Protein AF-A0A916RV10-F1 (afdb_monomer_lite)

Foldseek 3Di:
DQPPLVPDDAPQVQQCVVCVVVVVCCVVVVDVTSSRCCSVPVVVVLHDRDQDPDDLVVQCVQVVVPPDPPDPCSVVVSSVCCRVPVSVVVGDD

Secondary structure (DSSP, 8-state):
---SSTT----HHHHHHH-HHHHHHHHTTS-SSHHHHIIIIITTTT--SS-----HHHHHHH-GGG-S---TTHHHHHHHHIIIIITTTT---

Radius of gyration: 15.13 Å; chains: 1; bounding box: 32×17×45 Å

Organism: NCBI:txid1735103

pLDDT: mean 81.57, std 12.83, range [48.06, 96.88]

Sequence (93 aa):
MQATLENVYVDESWYLATYPDVKSAIEAGAFSDAREHYCAFGYFEGRLPSAPLIDPAQYLEKNPDLKQPLGERGKDAILDHFLRHGYQEGRDY

Structure (mmCIF, N/CA/C/O backbone):
data_AF-A0A916RV10-F1
#
_entry.id   AF-A0A916RV10-F1
#
loop_
_atom_site.group_PDB
_atom_site.id
_atom_site.type_symbol
_atom_site.label_atom_id
_atom_site.label_alt_id
_atom_site.label_comp_id
_atom_site.label_asym_id
_atom_site.label_entity_id
_atom_site.label_seq_id
_atom_site.pdbx_PDB_ins_code
_atom_site.Cartn_x
_atom_site.Cartn_y
_atom_site.Cartn_z
_atom_site.occupancy
_atom_site.B_iso_or_equiv
_atom_site.auth_seq_id
_atom_site.auth_comp_id
_atom_site.auth_asym_id
_atom_site.auth_atom_id
_atom_site.pdbx_PDB_model_num
ATOM 1 N N . MET A 1 1 ? -11.733 -7.259 -22.657 1.00 48.06 1 MET A N 1
ATOM 2 C CA . MET A 1 1 ? -12.268 -6.528 -21.487 1.00 48.06 1 MET A CA 1
ATOM 3 C C . MET A 1 1 ? -11.076 -6.116 -20.639 1.00 48.06 1 MET A C 1
ATOM 5 O O . MET A 1 1 ? -10.539 -6.982 -19.970 1.00 48.06 1 MET A O 1
ATOM 9 N N . GLN A 1 2 ? -10.579 -4.879 -20.749 1.00 49.75 2 GLN A N 1
ATOM 10 C CA . GLN A 1 2 ? -9.377 -4.455 -20.001 1.00 49.75 2 GLN A CA 1
ATOM 11 C C . GLN A 1 2 ? -9.316 -2.941 -19.697 1.00 49.75 2 GLN A C 1
ATOM 13 O O . GLN A 1 2 ? -8.284 -2.448 -19.276 1.00 49.75 2 GLN A O 1
ATOM 18 N N . ALA A 1 3 ? -10.419 -2.203 -19.871 1.00 52.06 3 ALA A N 1
ATOM 19 C CA . ALA A 1 3 ? -10.411 -0.734 -19.890 1.00 52.06 3 ALA A CA 1
ATOM 20 C C . ALA A 1 3 ? -10.667 -0.044 -18.527 1.00 52.06 3 ALA A C 1
ATOM 22 O O . ALA A 1 3 ? -10.940 1.151 -18.499 1.00 52.06 3 ALA A O 1
ATOM 23 N N . THR A 1 4 ? -10.649 -0.758 -17.395 1.00 64.44 4 THR A N 1
ATOM 24 C CA . THR A 1 4 ? -11.033 -0.170 -16.089 1.00 64.44 4 THR A CA 1
ATOM 25 C C . THR A 1 4 ? -9.873 0.077 -15.126 1.00 64.44 4 THR A C 1
ATOM 27 O O . THR A 1 4 ? -10.032 0.888 -14.221 1.00 64.44 4 THR A O 1
ATOM 30 N N . LEU A 1 5 ? -8.714 -0.569 -15.308 1.00 66.94 5 LEU A N 1
ATOM 31 C CA . LEU A 1 5 ? -7.557 -0.395 -14.413 1.00 66.94 5 LEU A CA 1
ATOM 32 C C . LEU A 1 5 ? -6.537 0.630 -14.923 1.00 66.94 5 LEU A C 1
ATOM 34 O O . LEU A 1 5 ? -5.798 1.184 -14.121 1.00 66.94 5 LEU A O 1
ATOM 38 N N . GLU A 1 6 ? -6.532 0.958 -16.220 1.00 66.50 6 GLU A N 1
ATOM 39 C CA . GLU A 1 6 ? -5.582 1.927 -16.799 1.00 66.50 6 GLU A CA 1
ATOM 40 C C . GLU A 1 6 ? -5.647 3.316 -16.143 1.00 66.50 6 GLU A C 1
ATOM 42 O O . GLU A 1 6 ? -4.661 4.048 -16.152 1.00 66.50 6 GLU A O 1
ATOM 47 N N . ASN A 1 7 ? -6.790 3.663 -15.543 1.00 78.62 7 ASN A N 1
ATOM 48 C CA . ASN A 1 7 ? -7.019 4.956 -14.901 1.00 78.62 7 ASN A CA 1
ATOM 49 C C . ASN A 1 7 ? -7.019 4.887 -13.364 1.00 78.62 7 ASN A C 1
ATOM 51 O O . ASN A 1 7 ? -7.483 5.818 -12.704 1.00 78.62 7 ASN A O 1
ATOM 55 N N . VAL A 1 8 ? -6.552 3.778 -12.781 1.00 84.94 8 VAL A N 1
ATOM 56 C CA . VAL A 1 8 ? -6.464 3.650 -11.326 1.00 84.94 8 VAL A CA 1
ATOM 57 C C . VAL A 1 8 ? -5.300 4.491 -10.803 1.00 84.94 8 VAL A C 1
ATOM 59 O O . VAL A 1 8 ? -4.178 4.429 -11.311 1.00 84.94 8 VAL A O 1
ATOM 62 N N . TYR A 1 9 ? -5.576 5.309 -9.790 1.00 90.75 9 TYR A N 1
ATOM 63 C CA . TYR A 1 9 ? -4.529 6.029 -9.079 1.00 90.75 9 TYR A CA 1
ATOM 64 C C . TYR A 1 9 ? -3.731 5.037 -8.235 1.00 90.75 9 TYR A C 1
ATOM 66 O O . TYR A 1 9 ? -4.315 4.322 -7.423 1.00 90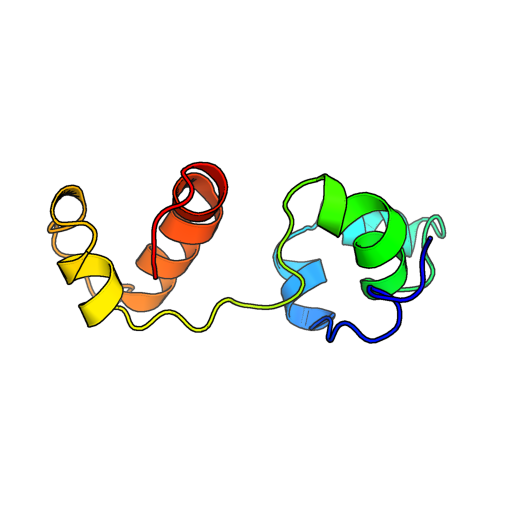.75 9 TYR A O 1
ATOM 74 N N . VAL A 1 10 ? -2.412 5.020 -8.423 1.00 93.31 10 VAL A N 1
ATOM 75 C CA . VAL A 1 10 ? -1.470 4.235 -7.622 1.00 93.31 10 VAL A CA 1
ATOM 76 C C . VAL A 1 10 ? -0.512 5.206 -6.952 1.00 93.31 10 VAL A C 1
ATOM 78 O O . VAL A 1 10 ? 0.176 5.970 -7.629 1.00 93.31 10 VAL A O 1
ATOM 81 N N . ASP A 1 11 ? -0.479 5.189 -5.623 1.00 95.00 11 ASP A N 1
ATOM 82 C CA . ASP A 1 11 ? 0.519 5.930 -4.858 1.00 95.00 11 ASP A CA 1
ATOM 83 C C . ASP A 1 11 ? 1.815 5.129 -4.884 1.00 95.00 11 ASP A C 1
ATOM 85 O O . ASP A 1 11 ? 2.014 4.222 -4.082 1.00 95.00 11 ASP A O 1
ATOM 89 N N . GLU A 1 12 ? 2.688 5.437 -5.837 1.00 93.81 12 GLU A N 1
ATOM 90 C CA . GLU A 1 12 ? 3.930 4.696 -6.046 1.00 93.81 12 GLU A CA 1
ATOM 91 C C . GLU A 1 12 ? 4.818 4.664 -4.796 1.00 93.81 12 GLU A C 1
ATOM 93 O O . GLU A 1 12 ? 5.379 3.623 -4.460 1.00 93.81 12 GLU A O 1
ATOM 98 N N . SER A 1 13 ? 4.909 5.773 -4.058 1.00 94.88 13 SER A N 1
ATOM 99 C CA . SER A 1 13 ? 5.775 5.839 -2.876 1.00 94.88 13 SER A CA 1
ATOM 100 C C . SER A 1 13 ? 5.262 4.927 -1.770 1.00 94.88 13 SER A C 1
ATOM 102 O O . SER A 1 13 ? 6.036 4.175 -1.174 1.00 94.88 13 SER A O 1
ATOM 104 N N . TRP A 1 14 ? 3.953 4.960 -1.518 1.00 93.50 14 TRP A N 1
ATOM 105 C CA . TRP A 1 14 ? 3.328 4.060 -0.560 1.00 93.50 14 TRP A CA 1
ATOM 106 C C . TRP A 1 14 ? 3.387 2.607 -1.038 1.00 93.50 14 TRP A C 1
ATOM 108 O O . TRP A 1 14 ? 3.818 1.732 -0.294 1.00 93.50 14 TRP A O 1
ATOM 118 N N . TYR A 1 15 ? 3.038 2.351 -2.298 1.00 94.12 15 TYR A N 1
ATOM 119 C CA . TYR A 1 15 ? 2.956 1.012 -2.873 1.00 94.12 15 TYR A CA 1
ATOM 120 C C . TYR A 1 15 ? 4.300 0.280 -2.807 1.00 94.12 15 TYR A C 1
ATOM 122 O O . TYR A 1 15 ? 4.354 -0.870 -2.379 1.00 94.12 15 TYR A O 1
ATOM 130 N N . LEU A 1 16 ? 5.405 0.949 -3.150 1.00 95.19 16 LEU A N 1
ATOM 131 C CA . LEU A 1 16 ? 6.749 0.361 -3.085 1.00 95.19 16 LEU A CA 1
ATOM 132 C C . LEU A 1 16 ? 7.291 0.232 -1.657 1.00 95.19 16 LEU A C 1
ATOM 134 O O . LEU A 1 16 ? 8.155 -0.610 -1.406 1.00 95.19 16 LEU A O 1
ATOM 138 N N . ALA A 1 17 ? 6.797 1.041 -0.716 1.00 92.75 17 ALA A N 1
ATOM 139 C CA . ALA A 1 17 ? 7.102 0.881 0.703 1.00 92.75 17 ALA A CA 1
ATOM 140 C C . ALA A 1 17 ? 6.324 -0.292 1.327 1.00 92.75 17 ALA A C 1
ATOM 142 O O . ALA A 1 17 ? 6.863 -1.006 2.173 1.00 92.75 17 ALA A O 1
ATOM 143 N N . THR A 1 18 ? 5.077 -0.506 0.903 1.00 90.69 18 THR A N 1
ATOM 144 C CA . THR A 1 18 ? 4.198 -1.583 1.380 1.00 90.69 18 THR A CA 1
ATOM 145 C C . THR A 1 18 ? 4.514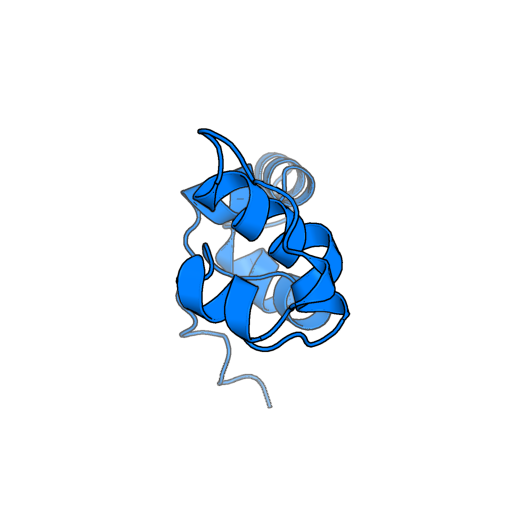 -2.931 0.734 1.00 90.69 18 THR A C 1
ATOM 147 O O . THR A 1 18 ? 4.392 -3.961 1.396 1.00 90.69 18 THR A O 1
ATOM 150 N N . TYR A 1 19 ? 4.967 -2.935 -0.522 1.00 93.25 19 TYR A N 1
ATOM 151 C CA . TYR A 1 19 ? 5.266 -4.137 -1.302 1.00 93.25 19 TYR A CA 1
ATOM 152 C C . TYR A 1 19 ? 6.730 -4.157 -1.790 1.00 93.25 19 TYR A C 1
ATOM 154 O O . TYR A 1 19 ? 7.009 -3.855 -2.957 1.00 93.25 19 TYR A O 1
ATOM 162 N N . PRO A 1 20 ? 7.695 -4.514 -0.914 1.00 95.12 20 PRO A N 1
ATOM 163 C CA . PRO A 1 20 ? 9.121 -4.510 -1.255 1.00 95.12 20 PRO A CA 1
ATOM 164 C C . PRO A 1 20 ? 9.494 -5.465 -2.395 1.00 95.12 20 PRO A C 1
ATOM 166 O O . PRO A 1 20 ? 10.465 -5.226 -3.1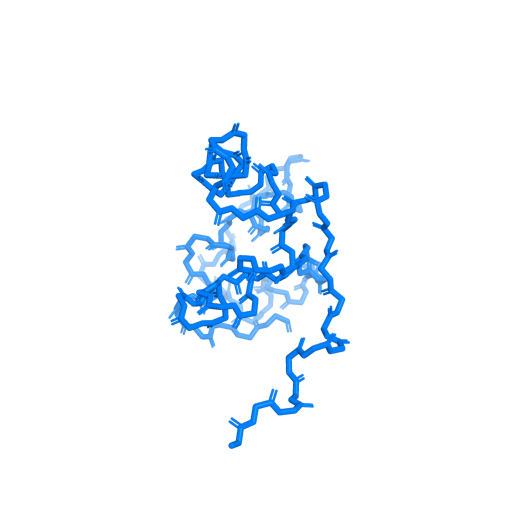05 1.00 95.12 20 PRO A O 1
ATOM 169 N N . ASP A 1 21 ? 8.723 -6.535 -2.584 1.00 95.69 21 ASP A N 1
ATOM 170 C CA . ASP A 1 21 ? 8.886 -7.479 -3.688 1.00 95.69 21 ASP A CA 1
ATOM 171 C C . ASP A 1 21 ? 8.650 -6.810 -5.049 1.00 95.69 21 ASP A C 1
ATOM 173 O O . ASP A 1 21 ? 9.417 -7.031 -5.987 1.00 95.69 21 ASP A O 1
ATOM 177 N N . VAL A 1 22 ? 7.659 -5.916 -5.138 1.00 95.81 22 VAL A N 1
ATOM 178 C CA . VAL A 1 22 ? 7.393 -5.140 -6.356 1.00 95.81 22 VAL A CA 1
ATOM 179 C C . VAL A 1 22 ? 8.510 -4.147 -6.618 1.00 95.81 22 VAL A C 1
ATOM 181 O O . VAL A 1 22 ? 8.955 -4.007 -7.755 1.00 95.81 22 VAL A O 1
ATOM 184 N N . LYS A 1 23 ? 9.012 -3.496 -5.564 1.00 95.88 23 LYS A N 1
ATOM 185 C CA . LYS A 1 23 ? 10.175 -2.615 -5.676 1.00 95.88 23 LYS A CA 1
ATOM 186 C C . LYS A 1 23 ? 11.369 -3.356 -6.278 1.00 95.88 23 LYS A C 1
ATOM 188 O O . LYS A 1 23 ? 11.945 -2.874 -7.249 1.00 95.88 23 LYS A O 1
ATOM 193 N N . SER A 1 24 ? 11.694 -4.544 -5.769 1.00 96.88 24 SER A N 1
ATOM 194 C CA . SER A 1 24 ? 12.769 -5.365 -6.336 1.00 96.88 24 SER A CA 1
ATOM 195 C C . SER A 1 24 ? 12.491 -5.798 -7.780 1.00 96.88 24 SER A C 1
ATOM 197 O O . SER A 1 24 ? 13.418 -5.846 -8.585 1.00 96.88 24 SER A O 1
ATOM 199 N N . ALA A 1 25 ? 11.236 -6.081 -8.139 1.00 95.81 25 ALA A N 1
ATOM 200 C CA . ALA A 1 25 ? 10.865 -6.434 -9.508 1.00 95.81 25 ALA A CA 1
ATOM 201 C C . ALA A 1 25 ? 11.035 -5.257 -10.489 1.00 95.81 25 ALA A C 1
ATOM 203 O O . ALA A 1 25 ? 11.529 -5.455 -11.600 1.00 95.81 25 ALA A O 1
ATOM 204 N N . ILE A 1 26 ? 10.692 -4.033 -10.074 1.00 95.50 26 ILE A N 1
ATOM 205 C CA . ILE A 1 26 ? 10.926 -2.810 -10.860 1.00 95.50 26 ILE A CA 1
ATOM 206 C C . ILE A 1 26 ? 12.427 -2.536 -10.998 1.00 95.50 26 ILE A C 1
ATOM 208 O O . ILE A 1 26 ? 12.908 -2.290 -12.100 1.00 95.50 26 ILE A O 1
ATOM 212 N N . GLU A 1 27 ? 13.196 -2.647 -9.910 1.00 95.44 27 GLU A N 1
ATOM 213 C CA . GLU A 1 27 ? 14.659 -2.476 -9.937 1.00 95.44 27 GLU A CA 1
ATOM 214 C C . GLU A 1 27 ? 15.351 -3.507 -10.848 1.00 95.44 27 GLU A C 1
ATOM 216 O O . GLU A 1 27 ? 16.367 -3.204 -11.473 1.00 95.44 27 GLU A O 1
ATOM 221 N N . ALA A 1 28 ? 14.780 -4.709 -10.971 1.00 96.81 28 ALA A N 1
ATOM 222 C CA . ALA A 1 28 ? 15.225 -5.747 -11.900 1.00 96.81 28 ALA A CA 1
ATOM 223 C C . ALA A 1 28 ? 14.744 -5.537 -13.353 1.00 96.81 28 ALA A C 1
ATOM 225 O O . ALA A 1 28 ? 15.107 -6.321 -14.232 1.00 96.81 28 ALA A O 1
ATOM 226 N N . GLY A 1 29 ? 13.935 -4.507 -13.620 1.00 95.62 29 GLY A N 1
ATOM 227 C CA . GLY A 1 29 ? 13.397 -4.188 -14.944 1.00 95.62 29 GLY A CA 1
ATOM 228 C C . GLY A 1 29 ? 12.237 -5.079 -15.396 1.00 95.62 29 GLY A C 1
ATOM 229 O O . GLY A 1 29 ? 11.930 -5.106 -16.585 1.00 95.62 29 GLY A O 1
ATOM 230 N N . ALA A 1 30 ? 11.600 -5.821 -14.484 1.00 96.19 30 ALA A N 1
ATOM 231 C CA . ALA A 1 30 ? 10.424 -6.636 -14.803 1.00 96.19 30 ALA A CA 1
ATOM 232 C C . ALA A 1 30 ? 9.156 -5.788 -15.008 1.00 96.19 30 ALA A C 1
ATOM 234 O O . ALA A 1 30 ? 8.245 -6.216 -15.712 1.00 96.19 30 ALA A O 1
ATOM 235 N N . PHE A 1 31 ? 9.116 -4.598 -14.403 1.00 94.88 31 PHE A N 1
ATOM 236 C CA . PHE A 1 31 ? 8.047 -3.608 -14.523 1.00 94.88 31 PHE A CA 1
ATOM 237 C C . PHE A 1 31 ? 8.656 -2.209 -14.618 1.00 94.88 31 PHE A C 1
ATOM 239 O O . PHE A 1 31 ? 9.713 -1.949 -14.045 1.00 94.88 31 PHE A O 1
ATOM 246 N N . SER A 1 32 ? 7.975 -1.310 -15.317 1.00 93.56 32 SER A N 1
ATOM 247 C CA . SER A 1 32 ? 8.379 0.084 -15.512 1.00 93.56 32 SER A CA 1
ATOM 248 C C . SER A 1 32 ? 8.043 0.944 -14.297 1.00 93.56 32 SER A C 1
ATOM 250 O O . SER A 1 32 ? 8.813 1.833 -13.947 1.00 93.56 32 SER A O 1
ATOM 252 N N . ASP A 1 33 ? 6.889 0.694 -1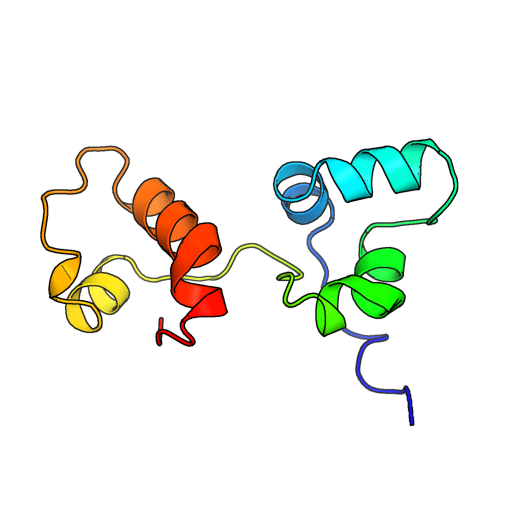3.669 1.00 93.31 33 ASP A N 1
ATOM 253 C CA . ASP A 1 33 ? 6.394 1.448 -12.518 1.00 93.31 33 ASP A CA 1
ATOM 254 C C . ASP A 1 33 ? 5.446 0.601 -11.640 1.00 93.31 33 ASP A C 1
ATOM 256 O O . ASP A 1 33 ? 5.034 -0.511 -11.996 1.00 93.31 33 ASP A O 1
ATOM 260 N N . ALA A 1 34 ? 5.095 1.126 -10.461 1.00 94.50 34 ALA A N 1
ATOM 261 C CA . ALA A 1 34 ? 4.181 0.460 -9.528 1.00 94.50 34 ALA A CA 1
ATOM 262 C C . ALA A 1 34 ? 2.780 0.220 -10.118 1.00 94.50 34 ALA A C 1
ATOM 264 O O . ALA A 1 34 ? 2.125 -0.770 -9.783 1.00 94.50 34 ALA A O 1
ATOM 265 N N . ARG A 1 35 ? 2.311 1.108 -11.002 1.00 93.56 35 ARG A N 1
ATOM 266 C CA . ARG A 1 35 ? 0.992 0.998 -11.633 1.00 93.56 35 ARG A CA 1
ATOM 267 C C . ARG A 1 35 ? 0.962 -0.139 -12.643 1.00 93.56 35 ARG A C 1
ATOM 269 O O . ARG A 1 35 ? -0.021 -0.870 -12.673 1.00 93.56 35 ARG A O 1
ATOM 276 N N . GLU A 1 36 ? 2.014 -0.325 -13.428 1.00 93.81 36 GLU A N 1
ATOM 277 C CA . GLU A 1 36 ? 2.133 -1.446 -14.355 1.00 93.81 36 GLU A CA 1
ATOM 278 C C . GLU A 1 36 ? 2.019 -2.772 -13.600 1.00 93.81 36 GLU A C 1
ATOM 280 O O . GLU A 1 36 ? 1.182 -3.608 -13.950 1.00 93.81 36 GLU A O 1
ATOM 285 N N . HIS A 1 37 ? 2.761 -2.922 -12.496 1.00 95.06 37 HIS A N 1
ATOM 286 C CA . HIS A 1 37 ? 2.613 -4.087 -11.626 1.00 95.06 37 HIS A CA 1
ATOM 287 C C . HIS A 1 37 ? 1.188 -4.202 -11.069 1.00 95.06 37 HIS A C 1
ATOM 289 O O . HIS A 1 37 ? 0.605 -5.286 -11.067 1.00 95.06 37 HIS A O 1
ATOM 295 N N . TYR A 1 38 ? 0.612 -3.110 -10.560 1.00 93.75 38 TYR A N 1
ATOM 296 C CA . TYR A 1 38 ? -0.720 -3.134 -9.961 1.00 93.75 38 TYR A CA 1
ATOM 297 C C . TYR A 1 38 ? -1.800 -3.589 -10.951 1.00 93.75 38 TYR A C 1
ATOM 299 O O . TYR A 1 38 ? -2.589 -4.481 -10.643 1.00 93.75 38 TYR A O 1
ATOM 307 N N . CYS A 1 39 ? -1.809 -3.019 -12.154 1.00 91.44 39 CYS A N 1
ATOM 308 C CA . CYS A 1 39 ? -2.777 -3.343 -13.195 1.00 91.44 39 CYS A CA 1
ATOM 309 C C . CYS A 1 39 ? -2.617 -4.774 -13.721 1.00 91.44 39 CYS A C 1
ATOM 311 O O . CYS A 1 39 ? -3.616 -5.418 -14.044 1.00 91.44 39 CYS A O 1
ATOM 313 N N . ALA A 1 40 ? -1.379 -5.266 -13.820 1.00 91.00 40 ALA A N 1
ATOM 314 C CA . ALA A 1 40 ? -1.095 -6.598 -14.345 1.00 91.00 40 ALA A CA 1
ATOM 315 C C . ALA A 1 40 ? -1.298 -7.711 -13.302 1.00 91.00 40 ALA A C 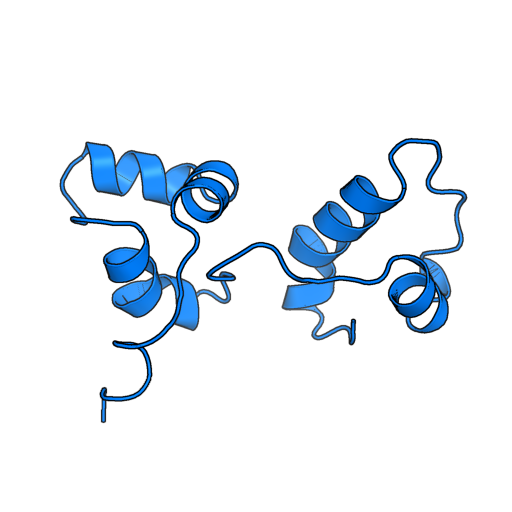1
ATOM 317 O O . ALA A 1 40 ? -1.816 -8.774 -13.639 1.00 91.00 40 ALA A O 1
ATOM 318 N N . PHE A 1 41 ? -0.921 -7.460 -12.046 1.00 93.00 41 PHE A N 1
ATOM 319 C CA . PHE A 1 41 ? -0.875 -8.469 -10.984 1.00 93.00 41 PHE A CA 1
ATOM 320 C C . PHE A 1 41 ? -1.526 -7.984 -9.694 1.00 93.00 41 PHE A C 1
ATOM 322 O O . PHE A 1 41 ? -2.410 -8.657 -9.172 1.00 93.00 41 PHE A O 1
ATOM 329 N N . GLY A 1 42 ? -1.142 -6.802 -9.205 1.00 90.88 42 GLY A N 1
ATOM 330 C CA . GLY A 1 42 ? -1.517 -6.335 -7.868 1.00 90.88 42 GLY A CA 1
ATOM 331 C C . GLY A 1 42 ? -3.025 -6.356 -7.599 1.00 90.88 42 GLY A C 1
ATOM 332 O O . GLY A 1 42 ? -3.437 -6.828 -6.547 1.00 90.88 42 GLY A O 1
ATOM 333 N N . TYR A 1 43 ? -3.860 -5.940 -8.554 1.00 88.06 43 TYR A N 1
ATOM 334 C CA . TYR A 1 43 ? -5.319 -6.004 -8.414 1.00 88.06 43 TYR A CA 1
ATOM 335 C C . TYR A 1 43 ? -5.832 -7.440 -8.212 1.00 88.06 43 TYR A C 1
ATOM 337 O O . TYR A 1 43 ? -6.658 -7.691 -7.338 1.00 88.06 43 TYR A O 1
ATOM 345 N N . PHE A 1 44 ? -5.318 -8.397 -8.989 1.00 87.31 44 PHE A N 1
ATOM 346 C CA . PHE A 1 44 ? -5.720 -9.806 -8.914 1.00 87.31 44 PHE A CA 1
ATOM 347 C C . PHE A 1 44 ? -5.131 -10.527 -7.697 1.00 87.31 44 PHE A C 1
ATOM 349 O O . PHE A 1 44 ? -5.707 -11.500 -7.220 1.00 87.31 44 PHE A O 1
ATOM 356 N N . GLU A 1 45 ? -4.009 -10.033 -7.180 1.00 89.50 45 GLU A N 1
ATOM 357 C CA . GLU A 1 45 ? -3.385 -10.496 -5.940 1.00 89.50 45 GLU A CA 1
ATOM 358 C C . GLU A 1 45 ? -4.057 -9.929 -4.679 1.00 89.50 45 GLU A C 1
ATOM 360 O O . GLU A 1 45 ? -3.678 -10.298 -3.568 1.00 89.50 45 GLU A O 1
ATOM 365 N N . GLY A 1 46 ? -5.036 -9.026 -4.819 1.00 86.69 46 GLY A N 1
ATOM 366 C CA . GLY A 1 46 ? -5.648 -8.343 -3.680 1.00 86.69 46 GLY A CA 1
ATOM 367 C C . GLY A 1 46 ? -4.697 -7.346 -3.010 1.00 86.69 46 GLY A C 1
ATOM 368 O O . GLY A 1 46 ? -4.710 -7.177 -1.794 1.00 86.69 46 GLY A O 1
ATOM 369 N N . ARG A 1 47 ? -3.829 -6.693 -3.782 1.00 90.50 47 ARG A N 1
ATOM 370 C CA . ARG A 1 47 ? -3.044 -5.555 -3.297 1.00 90.50 47 ARG A CA 1
ATOM 371 C C . ARG A 1 47 ? -3.879 -4.284 -3.369 1.00 90.50 47 ARG A C 1
ATOM 373 O O . ARG A 1 47 ? -4.797 -4.159 -4.181 1.00 90.50 47 ARG A O 1
ATOM 380 N N . LEU A 1 48 ? -3.542 -3.316 -2.529 1.00 90.19 48 LEU A N 1
ATOM 381 C CA . LEU A 1 48 ? -4.125 -1.980 -2.574 1.00 90.19 48 LEU A CA 1
ATOM 382 C C . LEU A 1 48 ? -3.219 -1.056 -3.389 1.00 90.19 48 LEU A C 1
ATOM 384 O O . LEU A 1 48 ? -2.005 -1.152 -3.258 1.00 90.19 48 LEU A O 1
ATOM 388 N N . PRO A 1 49 ? -3.767 -0.148 -4.208 1.00 91.56 49 PRO A N 1
ATOM 389 C CA . PRO A 1 49 ? -2.956 0.760 -5.014 1.00 91.56 49 PRO A CA 1
ATOM 390 C C . PRO A 1 49 ? -2.439 1.970 -4.217 1.00 91.56 49 PRO A C 1
ATOM 392 O O . PRO A 1 49 ? -1.536 2.668 -4.667 1.00 91.56 49 PRO A O 1
ATOM 395 N N . SER A 1 50 ? -3.008 2.243 -3.042 1.00 90.88 50 SER A N 1
ATOM 396 C CA . SER A 1 50 ? -2.646 3.364 -2.172 1.00 90.88 50 SER A CA 1
ATOM 397 C C . SER A 1 50 ? -3.014 3.066 -0.721 1.00 90.88 50 SER A C 1
ATOM 399 O O . SER A 1 50 ? -3.798 2.150 -0.451 1.00 90.88 50 SER A O 1
ATOM 401 N N . ALA A 1 51 ? -2.517 3.891 0.206 1.00 86.75 51 ALA A N 1
ATOM 402 C CA . ALA A 1 51 ? -2.909 3.806 1.606 1.00 86.75 51 ALA A CA 1
ATOM 403 C C . ALA A 1 51 ? -4.439 3.933 1.736 1.00 86.75 51 ALA A C 1
ATOM 405 O O . ALA A 1 51 ? -5.004 4.916 1.242 1.00 86.75 51 ALA A O 1
ATOM 406 N N . PRO A 1 52 ? -5.131 2.972 2.369 1.00 81.50 52 PRO A N 1
ATOM 407 C CA . PRO A 1 52 ? -6.556 3.097 2.613 1.00 81.50 52 PRO A CA 1
ATOM 408 C C . PRO A 1 52 ? -6.822 4.255 3.580 1.00 81.50 52 PRO A C 1
ATOM 410 O O . PRO A 1 52 ? -6.152 4.418 4.603 1.00 81.50 52 PRO A O 1
ATOM 413 N N . LEU A 1 53 ? -7.826 5.064 3.250 1.00 79.69 53 LEU A N 1
ATOM 414 C CA . LEU A 1 53 ? -8.320 6.128 4.116 1.00 79.69 53 LEU A CA 1
ATOM 415 C C . LEU A 1 53 ? -9.216 5.507 5.190 1.00 79.69 53 LEU A C 1
ATOM 417 O O . LEU A 1 53 ? -10.427 5.408 5.015 1.00 79.69 53 LEU A O 1
ATOM 421 N N . ILE A 1 54 ? -8.600 5.049 6.277 1.00 75.94 54 ILE A N 1
ATOM 422 C CA . ILE A 1 54 ? -9.307 4.447 7.410 1.00 75.94 54 ILE A CA 1
ATOM 423 C C . ILE A 1 54 ? -9.511 5.503 8.490 1.00 75.94 54 ILE A C 1
ATOM 425 O O . ILE A 1 54 ? -8.544 6.117 8.949 1.00 75.94 54 ILE A O 1
ATOM 429 N N . ASP A 1 55 ? -10.758 5.681 8.930 1.00 79.25 55 ASP A N 1
ATOM 430 C CA . ASP A 1 55 ? -11.044 6.368 10.185 1.00 79.25 55 ASP A CA 1
ATOM 431 C C . ASP A 1 55 ? -10.860 5.371 11.346 1.00 79.25 55 ASP A C 1
ATOM 433 O O . ASP A 1 55 ? -11.608 4.395 11.448 1.00 79.25 55 ASP A O 1
ATOM 437 N N . PRO A 1 56 ? -9.879 5.591 12.239 1.00 75.12 56 PRO A N 1
ATOM 438 C CA . PRO A 1 56 ? -9.606 4.696 13.358 1.00 75.12 56 PRO A CA 1
ATOM 439 C C . PRO A 1 56 ? -10.819 4.410 14.249 1.00 75.12 56 PRO A C 1
ATOM 441 O O . PRO A 1 56 ? -10.992 3.287 14.718 1.00 75.12 56 PRO A O 1
ATOM 444 N N . ALA A 1 57 ? -11.645 5.426 14.509 1.00 77.69 57 ALA A N 1
ATOM 445 C CA . ALA A 1 57 ? -12.793 5.301 15.393 1.00 77.69 57 ALA A CA 1
ATOM 446 C C . ALA A 1 57 ? -13.901 4.484 14.721 1.00 77.69 57 ALA A C 1
ATOM 448 O O . ALA A 1 57 ? -14.454 3.582 15.351 1.00 77.69 57 ALA A O 1
ATOM 449 N N . GLN A 1 58 ? -14.169 4.739 13.436 1.00 79.69 58 GLN A N 1
ATOM 450 C CA . GLN A 1 58 ? -15.152 3.969 12.670 1.00 79.69 58 GLN A CA 1
ATOM 451 C C . GLN A 1 58 ? -14.722 2.505 12.501 1.00 79.69 58 GLN A C 1
ATOM 453 O O . GLN A 1 58 ? -15.534 1.594 12.670 1.00 79.69 58 GLN A O 1
ATOM 458 N N . TYR A 1 59 ? -13.436 2.263 12.240 1.00 78.94 59 TYR A N 1
ATOM 459 C CA . TYR A 1 59 ? -12.901 0.913 12.096 1.00 78.94 59 TYR A CA 1
ATOM 460 C C . TYR A 1 59 ? -13.015 0.103 13.394 1.00 78.94 59 TYR A C 1
ATOM 462 O O . TYR A 1 59 ? -13.418 -1.057 13.362 1.00 78.94 59 TYR A O 1
ATOM 470 N N . LEU A 1 60 ? -12.727 0.711 14.550 1.00 77.75 60 LEU A N 1
ATOM 471 C CA . LEU A 1 60 ? -12.892 0.069 15.862 1.00 77.75 60 LEU A CA 1
ATOM 472 C C . LEU A 1 60 ? -14.358 -0.149 16.258 1.00 77.75 60 LEU A C 1
ATOM 474 O O . LEU A 1 60 ? -14.665 -1.100 16.979 1.00 77.75 60 LEU A O 1
ATOM 478 N N . GLU A 1 61 ? -15.267 0.722 15.817 1.00 82.38 61 GLU A N 1
ATOM 479 C CA . GLU A 1 61 ? -16.705 0.544 16.034 1.00 82.38 61 GLU A CA 1
ATOM 480 C C . GLU A 1 61 ? -17.227 -0.685 15.279 1.00 82.38 61 GLU A C 1
ATOM 482 O O . GLU A 1 61 ? -17.918 -1.519 15.868 1.00 82.38 61 GLU A O 1
ATOM 487 N N . LYS A 1 62 ? -16.835 -0.824 14.005 1.00 81.50 62 LYS A N 1
ATOM 488 C CA . LYS A 1 62 ? -17.206 -1.954 13.139 1.00 81.50 62 LYS A CA 1
ATOM 489 C C . LYS A 1 62 ? -16.506 -3.264 13.522 1.00 81.50 62 LYS A C 1
ATOM 491 O O . LYS A 1 62 ? -17.045 -4.335 13.259 1.00 81.50 62 LYS A O 1
ATOM 496 N N . ASN A 1 63 ? -15.343 -3.190 14.173 1.00 79.31 63 ASN A N 1
ATOM 497 C CA . ASN A 1 63 ? -14.523 -4.340 14.568 1.00 79.31 63 ASN A CA 1
ATOM 498 C C . ASN A 1 63 ? -14.337 -4.382 16.096 1.00 79.31 63 ASN A C 1
ATOM 500 O O . ASN A 1 63 ? -13.261 -4.058 16.611 1.00 79.31 63 ASN A O 1
ATOM 504 N N . PRO A 1 64 ? -15.388 -4.744 16.861 1.00 78.12 64 PRO A N 1
ATOM 505 C CA . PRO A 1 64 ? -15.370 -4.673 18.320 1.00 78.12 64 PRO A CA 1
ATOM 506 C C . PRO A 1 64 ? -14.375 -5.645 18.975 1.00 78.12 64 PRO A C 1
ATOM 508 O O . PRO A 1 64 ? -14.043 -5.466 20.147 1.00 78.12 64 PRO A O 1
ATOM 511 N N . ASP A 1 65 ? -13.888 -6.644 18.237 1.00 78.88 65 ASP A N 1
ATOM 512 C CA . ASP A 1 65 ? -12.798 -7.546 18.617 1.00 78.88 65 ASP A CA 1
ATOM 513 C C . ASP A 1 65 ? -11.442 -6.828 18.741 1.00 78.88 65 ASP A C 1
ATOM 515 O O . ASP A 1 65 ? -10.582 -7.258 19.509 1.00 78.88 65 ASP A O 1
ATOM 519 N N . LEU A 1 66 ? -11.272 -5.689 18.065 1.00 72.56 66 LEU A N 1
ATOM 520 C CA . LEU A 1 66 ? -10.038 -4.899 18.066 1.00 72.56 66 LEU A CA 1
ATOM 521 C C . LEU A 1 66 ? -9.946 -3.890 19.220 1.00 72.56 66 LEU A C 1
ATOM 523 O O . LEU A 1 66 ? -8.953 -3.174 19.317 1.00 72.56 66 LEU A O 1
ATOM 527 N N . LYS A 1 67 ? -10.938 -3.847 20.127 1.00 63.50 67 LYS A N 1
ATOM 528 C CA . LYS A 1 67 ? -11.057 -2.901 21.264 1.00 63.50 67 LYS A CA 1
ATOM 529 C C . LYS A 1 67 ? -9.975 -3.021 22.357 1.00 63.50 67 LYS A C 1
ATOM 531 O O . LYS A 1 67 ? -10.190 -2.588 23.490 1.00 63.50 67 LYS A O 1
ATOM 536 N N . GLN A 1 68 ? -8.805 -3.580 22.063 1.00 58.78 68 GLN A N 1
ATOM 537 C CA . GLN A 1 68 ? -7.635 -3.377 22.916 1.00 58.78 68 GLN A CA 1
ATOM 538 C C . GLN A 1 68 ? -7.117 -1.941 22.737 1.00 58.78 68 GLN A C 1
ATOM 540 O O . GLN A 1 68 ? -7.256 -1.377 21.652 1.00 58.78 68 GLN A O 1
ATOM 545 N N . PRO A 1 69 ? -6.531 -1.314 23.773 1.00 56.81 69 PRO A N 1
ATOM 546 C CA . PRO A 1 69 ? -5.994 0.033 23.651 1.00 56.81 69 PRO A CA 1
ATOM 547 C C . PRO A 1 69 ? -4.797 0.015 22.698 1.00 56.81 69 PRO A C 1
ATOM 549 O O . PRO A 1 69 ? -3.664 -0.276 23.081 1.00 56.81 69 PRO A O 1
ATOM 552 N N . LEU A 1 70 ? -5.055 0.329 21.432 1.00 59.06 70 LEU A N 1
ATOM 553 C CA . LEU A 1 70 ? -4.026 0.697 20.478 1.00 59.06 70 LEU A CA 1
ATOM 554 C C . LEU A 1 70 ? -3.455 2.016 21.008 1.00 59.06 70 LEU A C 1
ATOM 556 O O . LEU A 1 70 ? -4.124 3.042 20.935 1.00 59.06 70 LEU A O 1
ATOM 560 N N . GLY A 1 71 ? -2.296 1.957 21.671 1.00 57.09 71 GLY A N 1
ATOM 561 C CA . GLY A 1 71 ? -1.653 3.108 22.318 1.00 57.09 71 GLY A CA 1
ATOM 562 C C . GLY A 1 71 ? -1.268 4.220 21.329 1.00 57.09 71 GLY A C 1
ATOM 563 O O . GLY A 1 71 ? -1.911 4.424 20.309 1.00 57.09 71 GLY A O 1
ATOM 564 N N . GLU A 1 72 ? -0.169 4.938 21.561 1.00 55.19 72 GLU A N 1
ATOM 565 C CA . GLU A 1 72 ? 0.206 6.096 20.716 1.00 55.19 72 GLU A CA 1
ATOM 566 C C . GLU A 1 72 ? 0.406 5.788 19.214 1.00 55.19 72 GLU A C 1
ATOM 568 O O . GLU A 1 72 ? 0.399 6.697 18.392 1.00 55.19 72 GLU A O 1
ATOM 573 N N . ARG A 1 73 ? 0.507 4.506 18.827 1.00 57.81 73 ARG A N 1
ATOM 574 C CA . ARG A 1 73 ? 0.530 4.051 17.422 1.00 57.81 73 ARG A CA 1
ATOM 575 C C . ARG A 1 73 ? -0.859 3.845 16.803 1.00 57.81 73 ARG A C 1
ATOM 577 O O . ARG A 1 73 ? -0.952 3.245 15.738 1.00 57.81 73 ARG A O 1
ATOM 584 N N . GLY A 1 74 ? -1.932 4.277 17.470 1.00 66.31 74 GLY A N 1
ATOM 585 C CA . GLY A 1 74 ? -3.320 3.874 17.218 1.00 66.31 74 GLY A CA 1
ATOM 586 C C . GLY A 1 74 ? -3.735 3.768 15.749 1.00 66.31 74 GLY A C 1
ATOM 587 O O . GLY A 1 74 ? -4.309 2.759 15.348 1.00 66.31 74 GLY A O 1
ATOM 588 N N . LYS A 1 75 ? -3.391 4.772 14.934 1.00 65.44 75 LYS A N 1
ATOM 589 C CA . LYS A 1 75 ? -3.734 4.806 13.503 1.00 65.44 75 LYS A CA 1
ATOM 590 C C . LYS A 1 75 ? -2.896 3.841 12.664 1.00 65.44 75 LYS A C 1
ATOM 592 O O . LYS A 1 75 ? -3.454 3.093 11.869 1.00 65.44 75 LYS A O 1
ATOM 597 N N . ASP A 1 76 ? -1.584 3.820 12.882 1.00 70.50 76 ASP A N 1
ATOM 598 C CA . ASP A 1 76 ? -0.656 2.955 12.144 1.00 70.50 76 ASP A CA 1
ATOM 599 C C . ASP A 1 76 ? -0.916 1.477 12.445 1.00 70.50 76 ASP A C 1
ATOM 601 O O . ASP A 1 76 ? -0.830 0.636 11.558 1.00 70.50 76 ASP A O 1
ATOM 605 N N . ALA A 1 77 ? -1.289 1.156 13.686 1.00 75.69 77 ALA A N 1
ATOM 606 C CA . ALA A 1 77 ? -1.640 -0.202 14.087 1.00 75.69 77 ALA A CA 1
ATOM 607 C C . ALA A 1 77 ? -2.965 -0.681 13.463 1.00 75.69 77 ALA A C 1
ATOM 609 O O . ALA A 1 77 ? -3.088 -1.853 13.116 1.00 75.69 77 ALA A O 1
ATOM 610 N N . ILE A 1 78 ? -3.943 0.215 13.280 1.00 75.38 78 ILE A N 1
ATOM 611 C CA . ILE A 1 78 ? -5.197 -0.094 12.571 1.00 75.38 78 ILE A CA 1
ATOM 612 C C . ILE A 1 78 ? -4.940 -0.306 11.086 1.00 75.38 78 ILE A C 1
ATOM 614 O O . ILE A 1 78 ? -5.454 -1.261 10.508 1.00 75.38 78 ILE A O 1
ATOM 618 N N . LEU A 1 79 ? -4.118 0.555 10.488 1.00 75.50 79 LEU A N 1
ATOM 619 C CA . LEU A 1 79 ? -3.713 0.420 9.099 1.00 75.50 79 LEU A CA 1
ATOM 620 C C . LEU A 1 79 ? -2.966 -0.900 8.868 1.00 75.50 79 LEU A C 1
ATOM 622 O O . LEU A 1 79 ? -3.314 -1.641 7.955 1.00 75.50 79 LEU A O 1
ATOM 626 N N . ASP A 1 80 ? -1.995 -1.232 9.721 1.00 77.75 80 ASP A N 1
ATOM 627 C CA . ASP A 1 80 ? -1.248 -2.492 9.646 1.00 77.75 80 ASP A CA 1
ATOM 628 C C . ASP A 1 80 ? -2.167 -3.710 9.832 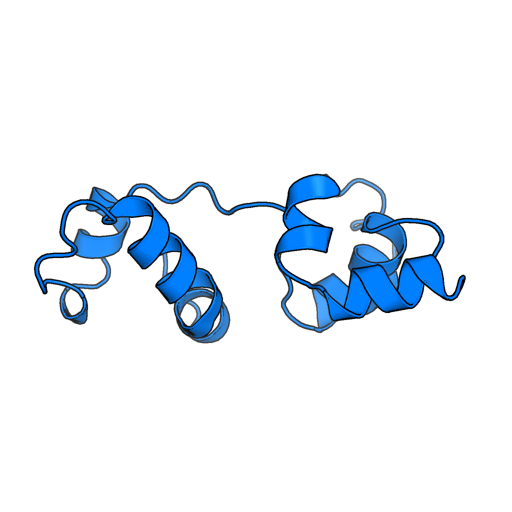1.00 77.75 80 ASP A C 1
ATOM 630 O O . ASP A 1 80 ? -2.103 -4.649 9.037 1.00 77.75 80 ASP A O 1
ATOM 634 N N . HIS A 1 81 ? -3.091 -3.672 10.801 1.00 79.62 81 HIS A N 1
ATOM 635 C CA . HIS A 1 81 ? -4.083 -4.736 10.970 1.00 79.62 81 HIS A CA 1
ATOM 636 C C . HIS A 1 81 ? -4.961 -4.894 9.725 1.00 79.62 81 HIS A C 1
ATOM 638 O O . HIS A 1 81 ? -5.200 -6.010 9.262 1.00 79.62 81 HIS A O 1
ATOM 644 N N . PHE A 1 82 ? -5.470 -3.792 9.175 1.00 80.69 82 PHE A N 1
ATOM 645 C CA . PHE A 1 82 ? -6.314 -3.843 7.990 1.00 80.69 82 PHE A CA 1
ATOM 646 C C . PHE A 1 82 ? -5.555 -4.405 6.785 1.00 80.69 82 PHE A C 1
ATOM 648 O O . PHE A 1 82 ? -6.060 -5.298 6.115 1.00 80.69 82 PHE A O 1
ATOM 655 N N . LEU A 1 83 ? -4.321 -3.960 6.545 1.00 78.62 83 LEU A N 1
ATOM 656 C CA . LEU A 1 83 ? -3.504 -4.449 5.432 1.00 78.62 83 LEU A CA 1
ATOM 657 C C . LEU A 1 83 ? -3.183 -5.945 5.544 1.00 78.62 83 LEU A C 1
ATOM 659 O O . LEU A 1 83 ? -3.162 -6.639 4.530 1.00 78.62 83 LEU A O 1
ATOM 663 N N . ARG A 1 84 ? -2.932 -6.448 6.759 1.00 76.50 84 ARG A N 1
ATOM 664 C CA . ARG A 1 84 ? -2.554 -7.853 6.988 1.00 76.50 84 ARG A CA 1
ATOM 665 C C . ARG A 1 84 ? -3.734 -8.808 7.087 1.00 76.50 84 ARG A C 1
ATOM 667 O O . ARG A 1 84 ? -3.590 -9.975 6.738 1.00 76.50 84 ARG A O 1
ATOM 674 N N . HIS A 1 85 ? -4.855 -8.334 7.616 1.00 77.44 85 HIS A N 1
ATOM 675 C CA . HIS A 1 85 ? -5.990 -9.176 7.985 1.00 77.44 85 HIS A CA 1
ATOM 676 C C . HIS A 1 85 ? -7.290 -8.617 7.416 1.00 77.44 85 HIS A C 1
ATOM 678 O O . HIS A 1 85 ? -7.960 -9.293 6.642 1.00 77.44 85 HIS A O 1
ATOM 684 N N . GLY A 1 86 ? -7.605 -7.351 7.703 1.00 75.50 86 GLY A N 1
ATOM 685 C CA . GLY A 1 86 ? -8.926 -6.795 7.398 1.00 75.50 86 GLY A CA 1
ATOM 686 C C . GLY A 1 86 ? -9.295 -6.765 5.914 1.00 75.50 86 GLY A C 1
ATOM 687 O O . GLY A 1 86 ? -10.421 -7.114 5.572 1.00 75.50 86 GLY A O 1
ATOM 688 N N . TYR A 1 87 ? -8.358 -6.432 5.027 1.00 75.12 87 TYR A N 1
ATOM 689 C CA . TYR A 1 87 ? -8.598 -6.427 3.585 1.00 75.12 87 TYR A CA 1
ATOM 690 C C . TYR A 1 87 ? -8.868 -7.841 3.049 1.00 75.12 87 TYR A C 1
ATOM 692 O O . TYR A 1 87 ? -9.792 -8.039 2.264 1.00 75.12 87 TYR A O 1
ATOM 700 N N . GLN A 1 88 ? -8.112 -8.839 3.519 1.00 74.38 88 GLN A N 1
ATOM 701 C CA . GLN A 1 88 ? -8.299 -10.241 3.123 1.00 74.38 88 GLN A CA 1
ATOM 702 C C . GLN A 1 88 ? -9.573 -10.854 3.718 1.00 74.38 88 GLN A C 1
ATOM 704 O O . GLN A 1 88 ? -10.208 -11.697 3.089 1.00 74.38 88 GLN A O 1
ATOM 709 N N . GLU A 1 89 ? -9.956 -10.423 4.918 1.00 77.06 89 GLU A N 1
ATOM 710 C CA . GLU A 1 89 ? -11.185 -10.834 5.600 1.00 77.06 89 GLU A CA 1
ATOM 711 C C . GLU A 1 89 ? -12.440 -10.118 5.066 1.00 77.06 89 GLU A C 1
ATOM 713 O O . GLU A 1 89 ? -13.550 -10.468 5.462 1.00 77.06 89 GLU A O 1
ATOM 718 N N . GLY A 1 90 ? -12.290 -9.122 4.183 1.00 75.25 90 GLY A N 1
ATOM 719 C CA . GLY A 1 90 ? -13.404 -8.321 3.671 1.00 75.25 90 GLY A CA 1
ATOM 720 C C . GLY A 1 90 ? -14.054 -7.435 4.738 1.00 75.25 90 GLY A C 1
ATOM 721 O O . GLY A 1 90 ? -15.255 -7.184 4.674 1.00 75.25 90 GLY A O 1
ATOM 722 N N . ARG A 1 91 ? -13.287 -6.997 5.745 1.00 76.75 91 ARG A N 1
ATOM 723 C CA . ARG A 1 91 ? -13.789 -6.134 6.821 1.00 76.75 91 ARG A CA 1
ATOM 724 C C . ARG A 1 91 ? -14.081 -4.733 6.288 1.00 76.75 91 ARG A C 1
ATOM 726 O O . ARG A 1 91 ? -13.237 -4.119 5.636 1.00 76.75 91 ARG A O 1
ATOM 733 N N . ASP A 1 92 ? -15.253 -4.213 6.634 1.00 66.69 92 ASP A N 1
ATOM 734 C CA . ASP A 1 92 ? -15.635 -2.842 6.305 1.00 66.69 92 ASP A CA 1
ATOM 735 C C . ASP A 1 92 ? -14.813 -1.837 7.127 1.00 66.69 92 ASP A C 1
ATOM 737 O O . ASP A 1 92 ? -14.663 -1.978 8.347 1.00 66.69 92 ASP A O 1
ATOM 741 N N . TYR A 1 93 ? -14.320 -0.800 6.449 1.00 65.56 93 TYR A N 1
ATOM 742 C CA . TYR A 1 93 ? -13.614 0.344 7.029 1.00 65.56 93 TYR A CA 1
ATOM 743 C C . TYR A 1 93 ? -14.405 1.635 6.863 1.00 65.56 93 TYR A C 1
ATOM 745 O O . TYR A 1 93 ? -15.279 1.700 5.968 1.00 65.56 93 TYR A O 1
#